Protein AF-A0A1Z3HV64-F1 (afdb_monomer_lite)

Radius of gyration: 12.96 Å; chains: 1; bounding box: 36×16×28 Å

Organism: NCBI:txid1641165

Foldseek 3Di:
DAEDEDDLVLVVCVVVVPVVSVVVCVVVVVPHHYDYDPVSVVVCVVVVVVVVVVVD

Structure (mmCIF, N/CA/C/O backbone):
data_AF-A0A1Z3HV64-F1
#
_entry.id   AF-A0A1Z3HV64-F1
#
loop_
_atom_site.group_PDB
_atom_site.id
_atom_site.type_symbol
_atom_site.label_atom_id
_atom_site.label_alt_id
_atom_site.label_comp_id
_atom_site.label_asym_id
_atom_site.label_entity_id
_atom_site.label_seq_id
_atom_site.pdbx_PDB_ins_code
_atom_site.Cartn_x
_atom_site.Cartn_y
_atom_site.Cartn_z
_atom_site.occupancy
_atom_site.B_iso_or_equiv
_atom_site.auth_seq_id
_atom_site.auth_comp_id
_atom_site.auth_asym_id
_atom_site.auth_atom_id
_atom_site.pdbx_PDB_model_num
ATOM 1 N N . MET A 1 1 ? -21.434 7.079 4.687 1.00 66.50 1 MET A N 1
ATOM 2 C CA . MET A 1 1 ? -20.091 6.507 4.916 1.00 66.50 1 MET A CA 1
ATOM 3 C C . MET A 1 1 ? -19.082 7.489 4.360 1.00 66.50 1 MET A C 1
ATOM 5 O O . MET A 1 1 ? -19.275 7.938 3.235 1.00 66.50 1 MET A O 1
ATOM 9 N N . ALA A 1 2 ? -18.099 7.896 5.161 1.00 88.69 2 ALA A N 1
ATOM 10 C CA . ALA A 1 2 ? -17.040 8.783 4.691 1.00 88.69 2 ALA A CA 1
ATOM 11 C C . ALA A 1 2 ? -16.116 8.015 3.734 1.00 88.69 2 ALA A C 1
ATOM 13 O O . ALA A 1 2 ? -15.902 6.812 3.901 1.00 88.69 2 ALA A O 1
ATOM 14 N N . GLN A 1 3 ? -15.621 8.704 2.709 1.00 95.50 3 GLN A N 1
ATOM 15 C CA . GLN A 1 3 ? -14.643 8.162 1.772 1.00 95.50 3 GLN A CA 1
ATOM 16 C C . GLN A 1 3 ? -13.310 8.855 2.018 1.00 95.50 3 GLN A C 1
ATOM 18 O O . GLN A 1 3 ? -13.270 10.075 2.178 1.00 95.50 3 GLN A O 1
ATOM 23 N N . ILE A 1 4 ? -12.238 8.074 2.041 1.00 97.31 4 ILE A N 1
ATOM 24 C CA . ILE A 1 4 ? -10.872 8.580 2.146 1.00 97.31 4 ILE A CA 1
ATOM 25 C C . ILE A 1 4 ? -10.190 8.300 0.816 1.00 97.31 4 ILE A C 1
ATOM 27 O O . ILE A 1 4 ? -10.165 7.160 0.350 1.00 97.31 4 ILE A O 1
ATOM 31 N N . LEU A 1 5 ? -9.662 9.352 0.197 1.00 97.38 5 LEU A N 1
ATOM 32 C CA . LEU A 1 5 ? -8.806 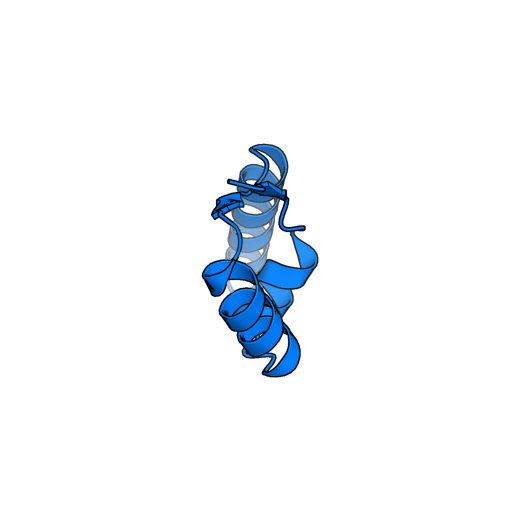9.231 -0.972 1.00 97.38 5 LEU A CA 1
ATOM 33 C C . LEU A 1 5 ? -7.384 8.926 -0.496 1.00 97.38 5 LEU A C 1
ATOM 35 O O . LEU A 1 5 ? -6.796 9.719 0.236 1.00 97.38 5 LEU A O 1
ATOM 39 N N . VAL A 1 6 ? -6.859 7.770 -0.889 1.00 97.44 6 VAL A N 1
ATOM 40 C CA . VAL A 1 6 ? -5.513 7.317 -0.535 1.00 97.44 6 VAL A CA 1
ATOM 41 C C . VAL A 1 6 ? -4.532 7.802 -1.595 1.00 97.44 6 VAL A C 1
ATOM 43 O O . VAL A 1 6 ? -4.737 7.575 -2.788 1.00 97.44 6 VAL A O 1
ATOM 46 N N . ASP A 1 7 ? -3.480 8.476 -1.142 1.00 96.50 7 ASP A N 1
ATOM 47 C CA . ASP A 1 7 ? -2.403 8.967 -1.994 1.00 96.50 7 ASP A CA 1
ATOM 48 C C . ASP A 1 7 ? -1.443 7.843 -2.420 1.00 96.50 7 ASP A C 1
ATOM 50 O O . ASP A 1 7 ? -1.320 6.814 -1.747 1.00 96.50 7 ASP A O 1
ATOM 54 N N . THR A 1 8 ? -0.753 8.042 -3.542 1.00 96.06 8 THR A N 1
ATOM 55 C CA . THR A 1 8 ? 0.158 7.055 -4.131 1.00 96.06 8 THR A CA 1
ATOM 56 C C . THR A 1 8 ? 1.317 6.711 -3.198 1.00 96.06 8 THR A C 1
ATOM 58 O O . THR A 1 8 ? 1.674 5.537 -3.099 1.00 96.06 8 THR A O 1
ATOM 61 N N . ASP A 1 9 ? 1.884 7.690 -2.489 1.00 95.44 9 ASP A N 1
ATOM 62 C CA . ASP A 1 9 ? 3.055 7.466 -1.635 1.00 95.44 9 ASP A CA 1
ATOM 63 C C . ASP A 1 9 ? 2.738 6.527 -0.457 1.00 95.44 9 ASP A C 1
ATOM 65 O O . ASP A 1 9 ? 3.488 5.584 -0.220 1.00 95.44 9 ASP A O 1
ATOM 69 N N . ILE A 1 10 ? 1.557 6.649 0.168 1.00 96.69 10 ILE A N 1
ATOM 70 C CA . ILE A 1 10 ? 1.109 5.696 1.205 1.00 96.69 10 ILE A CA 1
ATOM 71 C C . ILE A 1 10 ? 1.044 4.262 0.659 1.00 96.69 10 ILE A C 1
ATOM 73 O O . ILE A 1 10 ? 1.402 3.310 1.352 1.00 96.69 10 ILE A O 1
ATOM 77 N N . LEU A 1 11 ? 0.590 4.077 -0.584 1.00 96.19 11 LEU A N 1
ATOM 78 C CA . LEU A 1 11 ? 0.531 2.747 -1.200 1.00 96.19 11 LEU A CA 1
ATOM 79 C C . LEU A 1 11 ? 1.928 2.198 -1.518 1.00 96.19 11 LEU A C 1
ATOM 81 O O . LEU A 1 11 ? 2.139 0.986 -1.443 1.00 96.19 11 LEU A O 1
ATOM 85 N N . ILE A 1 12 ? 2.880 3.071 -1.855 1.00 94.69 12 ILE A N 1
ATOM 86 C CA . ILE A 1 12 ? 4.286 2.702 -2.053 1.00 94.69 12 ILE A CA 1
ATOM 87 C C . ILE A 1 12 ? 4.916 2.272 -0.724 1.00 94.69 12 ILE A C 1
ATOM 89 O O . ILE A 1 12 ? 5.596 1.247 -0.687 1.00 94.69 12 ILE A O 1
ATOM 93 N N . ASP A 1 13 ? 4.657 2.998 0.361 1.00 96.69 13 ASP A N 1
ATOM 94 C CA . ASP A 1 13 ? 5.156 2.660 1.696 1.00 96.69 13 ASP A CA 1
ATOM 95 C C . ASP A 1 13 ? 4.625 1.297 2.157 1.00 96.69 13 ASP A C 1
ATOM 97 O O . ASP A 1 13 ? 5.395 0.440 2.601 1.00 96.69 13 ASP A O 1
ATOM 101 N N . VAL A 1 14 ? 3.336 1.023 1.927 1.00 96.19 14 VAL A N 1
ATOM 102 C CA . VAL A 1 14 ? 2.749 -0.308 2.159 1.00 96.19 14 VAL A CA 1
ATOM 103 C C . VAL A 1 14 ? 3.438 -1.382 1.314 1.00 96.19 14 VAL A C 1
ATOM 105 O O . VAL A 1 14 ? 3.771 -2.448 1.833 1.00 96.19 14 VAL A O 1
ATOM 108 N N . ALA A 1 15 ? 3.701 -1.119 0.031 1.00 91.94 15 ALA A N 1
ATOM 109 C CA . ALA A 1 15 ? 4.408 -2.061 -0.839 1.00 91.94 15 ALA A CA 1
ATOM 110 C C . ALA A 1 15 ? 5.855 -2.332 -0.381 1.00 91.94 15 ALA A C 1
ATOM 112 O O . ALA A 1 15 ? 6.400 -3.404 -0.657 1.00 91.94 15 ALA A O 1
ATOM 113 N N . ASN A 1 16 ? 6.467 -1.390 0.339 1.00 93.88 16 ASN A N 1
ATOM 114 C CA . ASN A 1 16 ? 7.784 -1.531 0.959 1.00 93.88 16 ASN A CA 1
ATOM 115 C C . ASN A 1 16 ? 7.733 -2.148 2.373 1.00 93.88 16 ASN A C 1
ATOM 117 O O . ASN A 1 16 ? 8.779 -2.275 3.007 1.00 93.88 16 ASN A O 1
ATOM 121 N N . ASN A 1 17 ? 6.563 -2.604 2.838 1.00 96.00 17 ASN A N 1
ATOM 122 C CA . ASN A 1 17 ? 6.316 -3.152 4.178 1.00 96.00 17 ASN A CA 1
ATOM 123 C C . ASN A 1 17 ? 6.521 -2.146 5.326 1.00 96.00 17 ASN A C 1
ATOM 125 O O . ASN A 1 17 ? 6.901 -2.543 6.430 1.00 96.00 17 ASN A O 1
ATOM 129 N N . ASP A 1 18 ? 6.255 -0.858 5.096 1.00 98.12 18 ASP A N 1
ATOM 130 C CA . ASP A 1 18 ? 6.210 0.123 6.180 1.00 98.12 18 ASP A CA 1
ATOM 131 C C . ASP A 1 18 ? 5.020 -0.170 7.110 1.00 98.12 18 ASP A C 1
ATOM 133 O O . ASP A 1 18 ? 3.848 -0.106 6.722 1.00 98.12 18 ASP A O 1
ATOM 137 N N . THR A 1 19 ? 5.324 -0.504 8.363 1.00 97.81 19 THR A N 1
ATOM 138 C CA . THR A 1 19 ? 4.325 -0.890 9.364 1.00 97.81 19 THR A CA 1
ATOM 139 C C . THR A 1 19 ? 3.390 0.255 9.744 1.00 97.81 19 THR A C 1
ATOM 141 O O . THR A 1 19 ? 2.210 0.012 9.989 1.00 97.81 19 THR A O 1
ATOM 144 N N . ILE A 1 20 ? 3.874 1.500 9.750 1.00 98.00 20 ILE A N 1
ATOM 145 C CA . ILE A 1 20 ? 3.069 2.679 10.093 1.00 98.00 20 ILE A CA 1
ATOM 146 C C . ILE A 1 20 ? 2.019 2.908 9.005 1.00 98.00 20 ILE A C 1
ATOM 148 O O . ILE A 1 20 ? 0.848 3.143 9.313 1.00 98.00 20 ILE A O 1
ATOM 152 N N . ALA A 1 21 ? 2.410 2.794 7.733 1.00 97.75 21 ALA A N 1
ATOM 153 C CA . ALA A 1 21 ? 1.490 2.937 6.607 1.00 97.75 21 ALA A CA 1
ATOM 154 C C . ALA A 1 21 ? 0.409 1.839 6.605 1.00 97.75 21 ALA A C 1
ATOM 156 O O . ALA A 1 21 ? -0.778 2.128 6.419 1.00 97.75 21 ALA A O 1
ATOM 157 N N . ILE A 1 22 ? 0.800 0.591 6.883 1.00 98.19 22 ILE A N 1
ATOM 158 C CA . ILE A 1 22 ? -0.124 -0.549 6.980 1.00 98.19 22 ILE A CA 1
ATOM 159 C C . ILE A 1 22 ? -1.138 -0.336 8.110 1.00 98.19 22 ILE A C 1
ATOM 161 O O . ILE A 1 22 ? -2.347 -0.440 7.882 1.00 98.19 22 ILE A O 1
ATOM 165 N N . GLU A 1 23 ? -0.673 0.001 9.314 1.00 98.31 23 GLU A N 1
ATOM 166 C CA . GLU A 1 23 ? -1.546 0.242 10.469 1.00 98.31 23 GLU A CA 1
ATOM 167 C C . GLU A 1 23 ? -2.478 1.432 10.235 1.00 98.31 23 GLU A C 1
ATOM 169 O O . GLU A 1 23 ? -3.662 1.378 10.580 1.00 98.31 23 GLU A O 1
ATOM 174 N N . ARG A 1 24 ? -1.980 2.496 9.596 1.00 97.38 24 ARG A N 1
ATOM 175 C CA . ARG A 1 24 ? -2.781 3.672 9.249 1.00 97.38 24 ARG A CA 1
ATOM 176 C C . ARG A 1 24 ? -3.966 3.297 8.363 1.00 97.38 24 ARG A C 1
ATOM 178 O O . ARG A 1 24 ? -5.094 3.667 8.691 1.00 97.38 24 ARG A O 1
ATOM 185 N N . LEU A 1 25 ? -3.737 2.553 7.279 1.00 97.50 25 LEU A N 1
ATOM 186 C CA . LEU A 1 25 ? -4.816 2.119 6.385 1.00 97.50 25 LEU A CA 1
ATOM 187 C C . LEU A 1 25 ? -5.762 1.127 7.068 1.00 97.50 25 LEU A C 1
ATOM 189 O O . LEU A 1 25 ? -6.978 1.248 6.916 1.00 97.50 25 LEU A O 1
ATOM 193 N N . ALA A 1 26 ? -5.231 0.187 7.853 1.00 97.69 26 ALA A N 1
ATOM 194 C CA . ALA A 1 26 ? -6.046 -0.770 8.595 1.00 97.69 26 ALA A CA 1
ATOM 195 C C . ALA A 1 26 ? -7.011 -0.062 9.558 1.00 97.69 26 ALA A C 1
ATOM 197 O O . ALA A 1 26 ? -8.200 -0.379 9.581 1.00 97.69 26 ALA A O 1
ATOM 198 N N . ASN A 1 27 ? -6.536 0.943 10.294 1.00 97.19 27 ASN A N 1
ATOM 199 C CA . ASN A 1 27 ? -7.357 1.721 11.221 1.00 97.19 27 ASN A CA 1
ATOM 200 C C . ASN A 1 27 ? -8.430 2.547 10.500 1.00 97.19 27 ASN A C 1
ATOM 202 O O . ASN A 1 27 ? -9.598 2.507 10.881 1.00 97.19 27 ASN A O 1
ATOM 206 N N . GLU A 1 28 ? -8.070 3.248 9.426 1.00 96.56 28 GLU A N 1
ATOM 207 C CA . GLU A 1 28 ? -9.022 4.080 8.678 1.00 96.56 28 GLU A CA 1
ATOM 208 C C . GLU A 1 28 ? -10.080 3.248 7.933 1.00 96.56 28 GLU A C 1
ATOM 210 O O . GLU A 1 28 ? -11.237 3.664 7.818 1.00 96.56 28 GLU A O 1
ATOM 215 N N . SER A 1 29 ? -9.729 2.030 7.502 1.00 96.06 29 SER A N 1
ATOM 216 C CA . SER A 1 29 ? -10.667 1.104 6.849 1.00 96.06 29 SER A CA 1
ATOM 217 C C . SER A 1 29 ? -11.811 0.632 7.756 1.00 96.06 29 SER A C 1
ATOM 219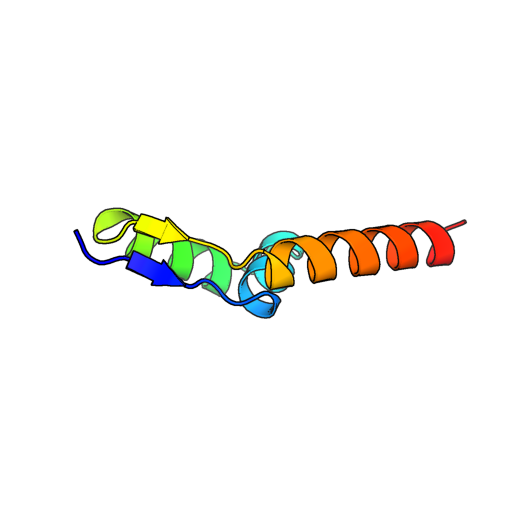 O O . SER A 1 29 ? -12.851 0.205 7.256 1.00 96.06 29 SER A O 1
ATOM 221 N N . GLN A 1 30 ? -11.655 0.737 9.083 1.00 96.06 30 GLN A N 1
ATOM 222 C CA . GLN A 1 30 ? -12.707 0.383 10.044 1.00 96.06 30 GLN A CA 1
ATOM 223 C C . GLN A 1 30 ? -13.854 1.402 10.057 1.00 96.06 30 GLN A C 1
ATOM 225 O O . GLN A 1 30 ? -14.985 1.049 10.389 1.00 96.06 30 GLN A O 1
ATOM 230 N N . ALA A 1 31 ? -13.577 2.661 9.705 1.00 95.06 31 ALA A N 1
ATOM 231 C CA . ALA A 1 31 ? -14.538 3.762 9.795 1.00 95.06 31 ALA A CA 1
ATOM 232 C C . ALA A 1 31 ? -14.947 4.337 8.428 1.00 95.06 31 ALA A C 1
ATOM 234 O O . ALA A 1 31 ? -16.020 4.937 8.307 1.00 95.06 31 ALA A O 1
ATOM 235 N N . SER A 1 32 ? -14.114 4.155 7.401 1.00 96.56 32 SER A N 1
ATOM 236 C CA . SER A 1 32 ? -14.274 4.788 6.091 1.00 96.56 32 SER A CA 1
ATOM 237 C C . SER A 1 32 ? -13.984 3.828 4.944 1.00 96.56 32 SER A C 1
ATOM 239 O O . SER A 1 32 ? -13.193 2.894 5.058 1.00 96.56 32 SER A O 1
ATOM 241 N N . THR A 1 33 ? -14.587 4.095 3.788 1.00 97.38 33 THR A N 1
ATOM 242 C CA . THR A 1 33 ? -14.212 3.405 2.551 1.00 97.38 33 THR A CA 1
ATOM 243 C C . THR A 1 33 ? -12.945 4.042 1.994 1.00 97.38 33 THR A C 1
ATOM 245 O O . THR A 1 33 ? -12.936 5.228 1.660 1.00 97.38 33 THR A O 1
ATOM 248 N N . LEU A 1 34 ? -11.880 3.252 1.888 1.00 97.50 34 LEU A N 1
ATOM 249 C CA . LEU A 1 34 ? -10.648 3.665 1.226 1.00 97.50 34 LEU A CA 1
ATOM 250 C C . LEU A 1 34 ? -10.847 3.611 -0.290 1.00 97.50 34 LEU A C 1
ATOM 252 O O . LEU A 1 34 ? -11.319 2.613 -0.834 1.00 97.50 34 LEU A O 1
ATOM 256 N N . THR A 1 35 ? -10.491 4.690 -0.970 1.00 97.56 35 THR A N 1
ATOM 257 C CA . THR A 1 35 ? -10.625 4.844 -2.419 1.00 97.56 35 THR A CA 1
ATOM 258 C C . THR A 1 35 ? -9.317 5.355 -2.997 1.00 97.56 35 THR A C 1
ATOM 260 O O . THR A 1 35 ? -8.550 6.022 -2.309 1.00 97.56 35 THR A O 1
ATOM 263 N N . VAL A 1 36 ? -9.052 5.051 -4.263 1.00 96.94 36 VAL A N 1
ATOM 264 C CA . VAL A 1 36 ? -7.874 5.544 -4.986 1.00 96.94 36 VAL A CA 1
ATOM 265 C C . VAL A 1 36 ? -8.319 6.301 -6.225 1.00 96.94 36 VAL A C 1
ATOM 267 O O . VAL A 1 36 ? -9.345 5.981 -6.828 1.00 96.94 36 VAL A O 1
ATOM 270 N N . SER A 1 37 ? -7.540 7.306 -6.616 1.00 97.69 37 SER A N 1
ATOM 271 C CA . SER A 1 37 ? -7.765 8.006 -7.878 1.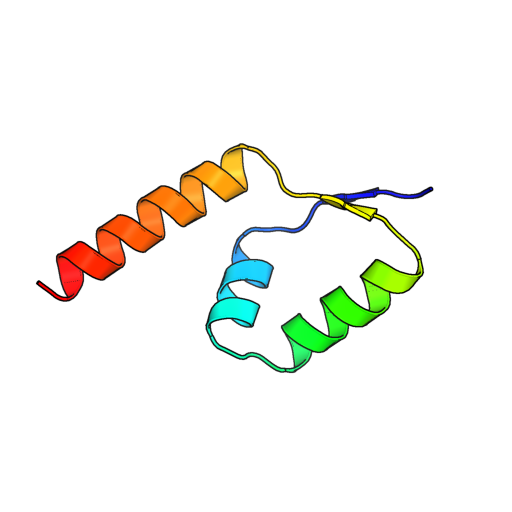00 97.69 37 SER A CA 1
ATOM 272 C C . SER A 1 37 ? -7.348 7.123 -9.053 1.00 97.69 37 SER A C 1
ATOM 274 O O . SER A 1 37 ? -6.409 6.332 -8.957 1.00 97.69 37 SER A O 1
ATOM 276 N N . ILE A 1 38 ? -7.976 7.321 -10.213 1.00 96.69 38 ILE A N 1
ATOM 277 C CA . ILE A 1 38 ? -7.484 6.736 -11.466 1.00 96.69 38 ILE A CA 1
ATOM 278 C C . ILE A 1 38 ? -6.048 7.194 -11.783 1.00 96.69 38 ILE A C 1
ATOM 280 O O . ILE A 1 38 ? -5.284 6.456 -12.401 1.00 96.69 38 ILE A O 1
ATOM 284 N N . ILE A 1 39 ? -5.656 8.380 -11.303 1.00 96.38 39 ILE A N 1
ATOM 285 C CA . ILE A 1 39 ? -4.289 8.898 -11.426 1.00 96.38 39 ILE A CA 1
ATOM 286 C C . ILE A 1 39 ? -3.311 8.044 -10.608 1.00 96.38 39 ILE A C 1
ATOM 288 O O . ILE A 1 39 ? -2.300 7.614 -11.151 1.00 96.38 39 ILE A O 1
ATOM 292 N N . THR A 1 40 ? -3.657 7.681 -9.369 1.00 96.56 40 THR A N 1
ATOM 293 C CA . THR A 1 40 ? -2.867 6.763 -8.527 1.00 96.56 40 THR A CA 1
ATOM 294 C C . THR A 1 40 ? -2.653 5.410 -9.209 1.00 96.56 40 THR A C 1
ATOM 296 O O . THR A 1 40 ? -1.547 4.874 -9.208 1.00 96.56 40 THR A O 1
ATOM 299 N N . VAL A 1 41 ? -3.683 4.869 -9.872 1.00 95.19 41 VAL A N 1
ATOM 300 C CA . VAL A 1 41 ? -3.566 3.619 -10.647 1.00 95.19 41 VAL A CA 1
ATOM 301 C C . VAL A 1 41 ? -2.586 3.775 -11.816 1.00 95.19 41 VAL A C 1
ATOM 303 O O . VAL A 1 41 ? -1.750 2.895 -12.047 1.00 95.19 41 VAL A O 1
ATOM 306 N N . MET A 1 42 ? -2.663 4.892 -12.545 1.00 95.62 42 MET A N 1
ATOM 307 C CA . MET A 1 42 ? -1.743 5.199 -13.643 1.00 95.62 42 MET A CA 1
ATOM 308 C C . MET A 1 42 ? -0.297 5.320 -13.142 1.00 95.62 42 MET A C 1
ATOM 310 O O . MET A 1 42 ? 0.603 4.719 -13.727 1.00 95.62 42 MET A O 1
ATOM 314 N N . GLU A 1 43 ? -0.075 6.038 -12.041 1.00 94.06 43 GLU A N 1
ATOM 315 C CA . GLU A 1 43 ? 1.244 6.227 -11.434 1.00 94.06 43 GLU A CA 1
ATOM 316 C C . GLU A 1 43 ? 1.866 4.907 -10.984 1.00 94.06 43 GLU A C 1
ATOM 318 O O . GLU A 1 43 ? 3.017 4.633 -11.326 1.00 94.06 43 GLU A O 1
ATOM 323 N N . LEU A 1 44 ? 1.110 4.060 -10.280 1.00 93.25 44 LEU A N 1
ATOM 324 C CA . LEU A 1 44 ? 1.585 2.741 -9.857 1.00 93.25 44 LEU A CA 1
ATOM 325 C C . LEU A 1 44 ? 1.912 1.854 -11.060 1.00 93.25 44 LEU A C 1
ATOM 327 O O . LEU A 1 44 ? 2.960 1.214 -11.085 1.00 93.25 44 LEU A O 1
ATOM 331 N N . THR A 1 45 ? 1.068 1.865 -12.095 1.00 92.06 45 THR A N 1
ATOM 332 C CA . THR A 1 45 ? 1.306 1.081 -13.316 1.00 92.06 45 THR A CA 1
ATOM 333 C C . THR A 1 45 ? 2.598 1.508 -14.015 1.00 92.06 45 THR A C 1
ATOM 335 O O . THR A 1 45 ? 3.405 0.656 -14.389 1.00 92.06 45 THR A O 1
ATOM 338 N N . VAL A 1 46 ? 2.820 2.817 -14.179 1.00 92.25 46 VAL A N 1
ATOM 339 C CA . VAL A 1 46 ? 4.032 3.355 -14.816 1.00 92.25 46 VAL A CA 1
ATOM 340 C C . VAL A 1 46 ? 5.266 3.104 -13.946 1.00 92.25 46 VAL A C 1
ATOM 342 O O . VAL A 1 46 ? 6.266 2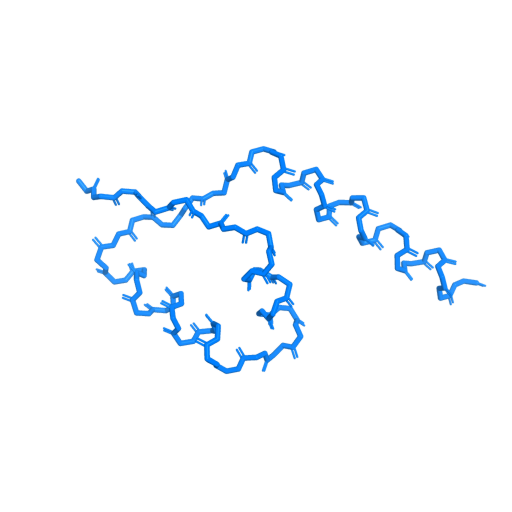.595 -14.448 1.00 92.25 46 VAL A O 1
ATOM 345 N N . ARG A 1 47 ? 5.202 3.377 -12.636 1.00 86.44 47 ARG A N 1
ATOM 346 C CA . ARG A 1 47 ? 6.324 3.128 -11.714 1.00 86.44 47 ARG A CA 1
ATOM 347 C C . ARG A 1 47 ? 6.709 1.648 -11.656 1.00 86.44 47 ARG A C 1
ATOM 349 O O . ARG A 1 47 ? 7.899 1.342 -11.683 1.00 86.44 47 ARG A O 1
ATOM 356 N N . CYS A 1 48 ? 5.742 0.727 -11.608 1.00 85.00 48 CYS A N 1
ATOM 357 C CA . CYS A 1 48 ? 6.019 -0.712 -11.624 1.00 85.00 48 CYS A CA 1
ATOM 358 C C . CYS A 1 48 ? 6.725 -1.148 -12.912 1.00 85.00 48 CYS A C 1
ATOM 360 O O . CYS A 1 48 ? 7.711 -1.877 -12.825 1.00 85.00 48 CYS A O 1
ATOM 362 N N . ARG A 1 49 ? 6.280 -0.669 -14.083 1.00 84.69 49 ARG A N 1
ATOM 363 C CA . ARG A 1 49 ? 6.959 -0.944 -15.363 1.00 84.69 49 ARG A CA 1
ATOM 364 C C . ARG A 1 49 ? 8.403 -0.454 -15.350 1.00 84.69 49 ARG A C 1
ATOM 366 O O . ARG A 1 49 ? 9.296 -1.249 -15.613 1.00 84.69 49 ARG A O 1
ATOM 373 N N . ASN A 1 50 ? 8.638 0.788 -14.925 1.00 79.88 50 ASN A N 1
ATOM 374 C CA . ASN A 1 50 ? 9.994 1.335 -14.810 1.00 79.88 50 ASN A CA 1
ATOM 375 C C . ASN A 1 50 ? 10.876 0.507 -13.859 1.00 79.88 50 ASN A C 1
ATOM 377 O O . ASN A 1 50 ? 12.061 0.325 -14.119 1.00 79.88 50 ASN A O 1
ATOM 381 N N . LYS A 1 51 ? 10.322 -0.013 -12.754 1.00 77.25 51 LYS A N 1
ATOM 382 C CA . LYS A 1 51 ? 11.068 -0.878 -11.825 1.00 77.25 51 LYS A CA 1
ATOM 383 C C . LYS A 1 51 ? 11.442 -2.214 -12.467 1.00 77.25 51 LYS A C 1
ATOM 385 O O . LYS A 1 51 ? 12.556 -2.679 -12.257 1.00 77.25 51 LYS A O 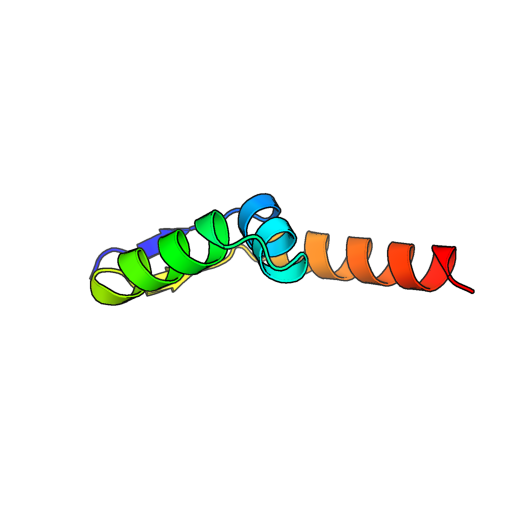1
ATOM 390 N N . THR A 1 52 ? 10.538 -2.814 -13.241 1.00 78.69 52 THR A N 1
ATOM 391 C CA . THR A 1 52 ? 10.836 -4.022 -14.022 1.00 78.69 52 THR A CA 1
ATOM 392 C C . THR A 1 52 ? 11.910 -3.750 -15.072 1.00 78.69 52 THR A C 1
ATOM 394 O O . THR A 1 52 ? 12.845 -4.532 -15.177 1.00 78.69 52 THR A O 1
ATOM 397 N N . GLU A 1 53 ? 11.821 -2.632 -15.793 1.00 58.59 53 GLU A N 1
ATOM 398 C CA . GLU A 1 53 ? 12.822 -2.214 -16.785 1.00 58.59 53 GLU A CA 1
ATOM 399 C C . GLU A 1 53 ? 14.196 -1.939 -16.156 1.00 58.59 53 GLU A C 1
ATOM 401 O O . GLU A 1 53 ? 15.211 -2.274 -16.749 1.00 58.59 53 GLU A O 1
ATOM 406 N N . LEU A 1 54 ? 14.247 -1.385 -14.940 1.00 68.31 54 LEU A N 1
ATOM 407 C CA . LEU A 1 54 ? 15.496 -1.162 -14.201 1.00 68.31 54 LEU A CA 1
ATOM 408 C C . LEU A 1 54 ? 16.173 -2.469 -13.748 1.00 68.31 54 LEU A C 1
ATOM 410 O O . LEU A 1 54 ? 17.374 -2.482 -13.487 1.00 68.31 54 LEU A O 1
ATOM 414 N N . GLN A 1 55 ? 15.400 -3.544 -13.584 1.00 70.44 55 GLN A N 1
ATOM 415 C CA . GLN A 1 55 ? 15.882 -4.849 -13.119 1.00 70.44 55 GLN A CA 1
ATOM 416 C C . GLN A 1 55 ? 16.195 -5.831 -14.264 1.00 70.44 55 GLN A C 1
ATOM 418 O O . GLN A 1 55 ? 16.666 -6.933 -13.975 1.00 70.44 55 GLN A O 1
ATOM 423 N N . ALA A 1 56 ? 15.914 -5.458 -15.516 1.00 60.09 56 ALA A N 1
ATOM 424 C CA . ALA A 1 56 ? 16.154 -6.253 -16.724 1.00 60.09 56 ALA A CA 1
ATOM 425 C C . ALA A 1 56 ? 17.516 -5.928 -17.357 1.00 60.09 56 ALA A C 1
ATOM 427 O O . ALA A 1 56 ? 18.138 -6.876 -17.890 1.00 60.09 56 ALA A O 1
#

InterPro domains:
  IPR029060 PIN-like domain superfamily [SSF88723] (2-48)

Secondary structure (DSSP, 8-state):
-EEEEEPHHHHHHHHTT-HHHHHHHHHHHTTEEEEE-HHHHHHHHHHHHHHHHHT-

pLDDT: mean 91.78, std 9.83, range [58.59, 98.31]

Sequence (56 aa)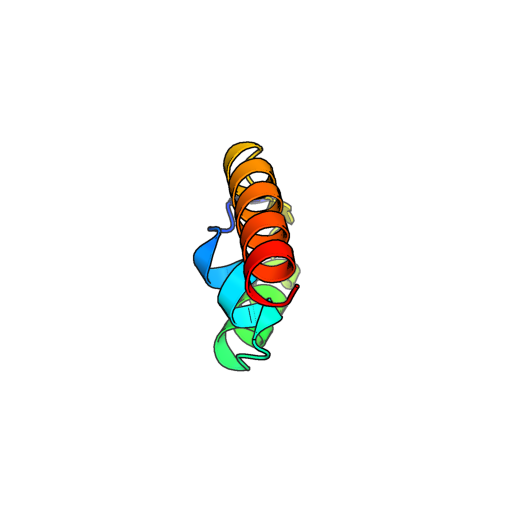:
MAQILVDTDILIDVANNDTIAIERLANESQASTLTVSIITVMELTVRCRNKTELQA